Protein AF-A0A6P2C7R2-F1 (afdb_monomer_lite)

pLDDT: mean 79.37, std 17.67, range [34.94, 95.5]

Structure (mmCIF, N/CA/C/O backbone):
data_AF-A0A6P2C7R2-F1
#
_entry.id   AF-A0A6P2C7R2-F1
#
loop_
_atom_site.group_PDB
_atom_site.id
_atom_site.type_symbol
_atom_site.label_atom_id
_atom_site.label_alt_id
_atom_site.label_comp_id
_atom_site.label_asym_id
_atom_site.label_entity_id
_atom_site.label_seq_id
_atom_site.pdbx_PDB_ins_code
_atom_site.Cartn_x
_atom_site.Cartn_y
_atom_site.Cartn_z
_atom_site.occupancy
_atom_site.B_iso_or_equiv
_atom_site.auth_seq_id
_atom_site.auth_comp_id
_atom_site.auth_asym_id
_atom_site.auth_atom_id
_atom_site.pdbx_PDB_model_num
ATOM 1 N N . MET A 1 1 ? -10.240 -4.666 19.450 1.00 34.94 1 MET A N 1
ATOM 2 C CA . MET A 1 1 ? -11.325 -3.763 19.012 1.00 34.94 1 MET A CA 1
ATOM 3 C C . MET A 1 1 ? -10.912 -3.129 17.692 1.00 34.94 1 MET A C 1
ATOM 5 O O . MET A 1 1 ? -9.913 -2.423 17.672 1.00 34.94 1 MET A O 1
ATOM 9 N N . ALA A 1 2 ? -11.596 -3.446 16.591 1.00 42.09 2 ALA A N 1
ATOM 10 C CA . ALA A 1 2 ? -11.391 -2.766 15.313 1.00 42.09 2 ALA A CA 1
ATOM 11 C C . ALA A 1 2 ? -12.109 -1.414 15.392 1.00 42.09 2 ALA A C 1
ATOM 13 O O . ALA A 1 2 ? -13.306 -1.384 15.670 1.00 42.09 2 ALA A O 1
ATOM 14 N N . ARG A 1 3 ? -11.387 -0.300 15.231 1.00 51.22 3 ARG A N 1
ATOM 15 C CA . ARG A 1 3 ? -12.020 1.020 15.114 1.00 51.22 3 ARG A CA 1
ATOM 16 C C . ARG A 1 3 ? -12.940 0.982 13.894 1.00 51.22 3 ARG A C 1
ATOM 18 O O . ARG A 1 3 ? -12.463 0.817 12.773 1.00 51.22 3 ARG A O 1
ATOM 25 N N . ALA A 1 4 ? -14.245 1.077 14.132 1.00 51.78 4 ALA A N 1
ATOM 26 C CA . ALA A 1 4 ? -15.231 1.254 13.081 1.00 51.78 4 ALA A CA 1
ATOM 27 C C . ALA A 1 4 ? -14.933 2.579 12.360 1.00 51.78 4 ALA A C 1
ATOM 29 O O . ALA A 1 4 ? -14.741 3.596 13.019 1.00 51.78 4 ALA A O 1
ATOM 30 N N . GLY A 1 5 ? -14.832 2.542 11.030 1.00 63.81 5 GLY A N 1
ATOM 31 C CA . GLY A 1 5 ? -14.754 3.738 10.182 1.00 63.81 5 GLY A CA 1
ATOM 32 C C . GLY A 1 5 ? -13.439 3.967 9.430 1.00 63.81 5 GLY A C 1
ATOM 33 O O . GLY A 1 5 ? -13.366 4.900 8.638 1.00 63.81 5 GLY A O 1
ATOM 34 N N . GLY A 1 6 ? -12.405 3.146 9.639 1.00 78.94 6 GLY A N 1
ATOM 35 C CA . GLY A 1 6 ? -11.155 3.265 8.881 1.00 78.94 6 GLY A CA 1
ATOM 36 C C . GLY A 1 6 ? -11.170 2.514 7.543 1.00 78.94 6 GLY A C 1
ATOM 37 O O . GLY A 1 6 ? -11.878 1.516 7.398 1.00 78.94 6 GLY A O 1
ATOM 38 N N . ALA A 1 7 ? -10.310 2.914 6.605 1.00 89.75 7 ALA A N 1
ATOM 39 C CA . ALA A 1 7 ? -9.924 2.118 5.432 1.00 89.75 7 ALA A CA 1
ATOM 40 C C . ALA A 1 7 ? -8.467 2.407 5.039 1.00 89.75 7 ALA A C 1
ATOM 42 O O . ALA A 1 7 ? -7.949 3.481 5.349 1.00 89.75 7 ALA A O 1
ATOM 43 N N . TYR A 1 8 ? -7.804 1.481 4.346 1.00 91.25 8 TYR A N 1
ATOM 44 C CA . TYR A 1 8 ? -6.547 1.782 3.656 1.00 91.25 8 TYR A CA 1
ATOM 45 C C . TYR A 1 8 ? -6.815 2.077 2.184 1.00 91.25 8 TYR A C 1
ATOM 47 O O . TYR A 1 8 ? -7.715 1.502 1.577 1.00 91.25 8 TYR A O 1
ATOM 55 N N . VAL A 1 9 ? -6.049 3.000 1.621 1.00 90.69 9 VAL A N 1
ATOM 56 C CA . VAL A 1 9 ? -6.211 3.485 0.249 1.00 90.69 9 VAL A CA 1
ATOM 57 C C . VAL A 1 9 ? -4.871 3.368 -0.451 1.00 90.69 9 VAL A C 1
ATOM 59 O O . VAL A 1 9 ? -3.868 3.825 0.096 1.00 90.69 9 VAL A O 1
ATOM 62 N N . VAL A 1 10 ? -4.871 2.812 -1.658 1.00 90.44 10 VAL A N 1
ATOM 63 C CA . VAL A 1 10 ? -3.740 2.882 -2.590 1.00 90.44 10 VAL A CA 1
ATOM 64 C C . VAL A 1 10 ? -4.108 3.875 -3.685 1.00 90.44 10 VAL A C 1
ATOM 66 O O . VAL A 1 10 ? -5.214 3.808 -4.223 1.00 90.44 10 VAL A O 1
ATOM 69 N N . ARG A 1 11 ? -3.213 4.818 -3.981 1.00 87.56 11 ARG A N 1
ATOM 70 C CA . ARG A 1 11 ? -3.398 5.780 -5.073 1.00 87.56 11 ARG A CA 1
ATOM 71 C C . ARG A 1 11 ? -2.071 6.145 -5.725 1.00 87.56 11 ARG A C 1
ATOM 73 O O . ARG A 1 11 ? -1.030 6.130 -5.061 1.00 87.56 11 ARG A O 1
ATOM 80 N N . ASP A 1 12 ? -2.154 6.563 -6.980 1.00 87.50 12 ASP A N 1
ATOM 81 C CA . ASP A 1 12 ? -1.033 7.138 -7.713 1.00 87.50 12 ASP A CA 1
ATOM 82 C C . ASP A 1 12 ? -0.595 8.458 -7.066 1.00 87.50 12 ASP A C 1
ATOM 84 O O . ASP A 1 12 ? -1.410 9.323 -6.725 1.00 87.50 12 ASP A O 1
ATOM 88 N N . GLU A 1 13 ? 0.711 8.638 -6.922 1.00 80.19 13 GLU A N 1
ATOM 89 C CA . GLU A 1 13 ? 1.303 9.919 -6.571 1.00 80.19 13 GLU A CA 1
ATOM 90 C C . GLU A 1 13 ? 1.453 10.756 -7.848 1.00 80.19 13 GLU A C 1
ATOM 92 O O . GLU A 1 13 ? 2.458 10.702 -8.553 1.00 80.19 13 GLU A O 1
ATOM 97 N N . SER A 1 14 ? 0.405 11.506 -8.191 1.00 65.12 14 SER A N 1
ATOM 98 C CA . SER A 1 14 ? 0.465 12.469 -9.295 1.00 65.12 14 SER A CA 1
ATOM 99 C C . SER A 1 14 ? 1.286 13.693 -8.876 1.00 65.12 14 SER A C 1
ATOM 101 O O . SER A 1 14 ? 1.124 14.194 -7.764 1.00 65.12 14 SER A O 1
ATOM 103 N N . ALA A 1 15 ? 2.134 14.206 -9.776 1.00 50.91 15 ALA A N 1
ATOM 104 C CA . ALA A 1 15 ? 3.090 15.303 -9.549 1.00 50.91 15 ALA A CA 1
ATOM 105 C C . ALA A 1 15 ? 2.471 16.686 -9.222 1.00 50.91 15 ALA A C 1
ATOM 107 O O . ALA A 1 15 ? 3.153 17.707 -9.266 1.00 50.91 15 ALA A O 1
ATOM 108 N N . GLY A 1 16 ? 1.189 16.749 -8.880 1.00 44.72 16 GLY A N 1
ATOM 109 C CA . GLY A 1 16 ? 0.518 17.975 -8.486 1.00 44.72 16 GLY A CA 1
ATOM 110 C C . GLY A 1 16 ? -0.868 17.681 -7.951 1.00 44.72 16 GLY A C 1
ATOM 111 O O . GLY A 1 16 ? -1.776 17.533 -8.748 1.00 44.72 16 GLY A O 1
ATOM 112 N N . GLY A 1 17 ? -0.987 17.597 -6.620 1.00 44.22 17 GLY A N 1
ATOM 113 C CA . GLY A 1 17 ? -2.137 17.972 -5.773 1.00 44.22 17 GLY A CA 1
ATOM 114 C C . GLY A 1 17 ? -3.537 17.391 -6.015 1.00 44.22 17 GLY A C 1
ATOM 115 O O . GLY A 1 17 ? -4.317 17.313 -5.067 1.00 44.22 17 GLY A O 1
ATOM 116 N N . GLU A 1 18 ? -3.882 16.978 -7.224 1.00 47.09 18 GLU A N 1
ATOM 117 C CA . GLU A 1 18 ? -5.205 16.522 -7.600 1.00 47.09 18 GLU A CA 1
ATOM 118 C C . GLU A 1 18 ? -5.250 15.005 -7.492 1.00 47.09 18 GLU A C 1
ATOM 120 O O . GLU A 1 18 ? -4.481 14.279 -8.117 1.00 47.09 18 GLU A O 1
ATOM 125 N N . SER A 1 19 ? -6.133 14.566 -6.596 1.00 51.12 19 SER A N 1
ATOM 126 C CA . SER A 1 19 ? -6.711 13.231 -6.470 1.00 51.12 19 SER A CA 1
ATOM 127 C C . SER A 1 19 ? -6.306 12.244 -7.572 1.00 51.12 19 SER A C 1
ATOM 129 O O . SER A 1 19 ? -7.050 12.040 -8.531 1.00 51.12 19 SER A O 1
ATOM 131 N N . GLY A 1 20 ? -5.159 11.578 -7.400 1.00 54.12 20 GLY A N 1
ATOM 132 C CA . GLY A 1 20 ? -4.900 10.320 -8.096 1.00 54.12 20 GLY A CA 1
ATOM 133 C C . GLY A 1 20 ? -6.076 9.380 -7.829 1.00 54.12 20 GLY A C 1
ATOM 134 O O . GLY A 1 20 ? -6.567 9.332 -6.692 1.00 54.12 20 GLY A O 1
ATOM 135 N N . ASN A 1 21 ? -6.569 8.711 -8.875 1.00 55.38 21 ASN A N 1
ATOM 136 C CA . ASN A 1 21 ? -7.745 7.848 -8.791 1.00 55.38 21 ASN A CA 1
ATOM 137 C C . ASN A 1 21 ? -7.608 6.902 -7.592 1.00 55.38 21 ASN A C 1
ATOM 139 O O . ASN A 1 21 ? -6.634 6.159 -7.466 1.00 55.38 21 ASN A O 1
ATOM 143 N N . VAL A 1 22 ? -8.582 6.962 -6.680 1.00 60.94 22 VAL A N 1
ATOM 144 C CA . VAL A 1 22 ? -8.709 5.973 -5.612 1.00 60.94 22 VAL A CA 1
ATOM 145 C C . VAL A 1 22 ? -9.200 4.700 -6.276 1.00 60.94 22 VAL A C 1
ATOM 147 O O . VAL A 1 22 ? -10.398 4.497 -6.447 1.00 60.94 22 VAL A O 1
ATOM 150 N N . ASP A 1 23 ? -8.258 3.865 -6.694 1.00 65.31 23 ASP A N 1
ATOM 151 C CA . ASP A 1 23 ? -8.578 2.642 -7.423 1.00 65.31 23 ASP A CA 1
ATOM 152 C C . ASP A 1 23 ? -9.234 1.599 -6.519 1.00 65.31 23 ASP A C 1
ATOM 154 O O . ASP A 1 23 ? -10.046 0.788 -6.969 1.00 65.31 23 ASP A O 1
ATOM 158 N N . LYS A 1 24 ? -8.858 1.578 -5.233 1.00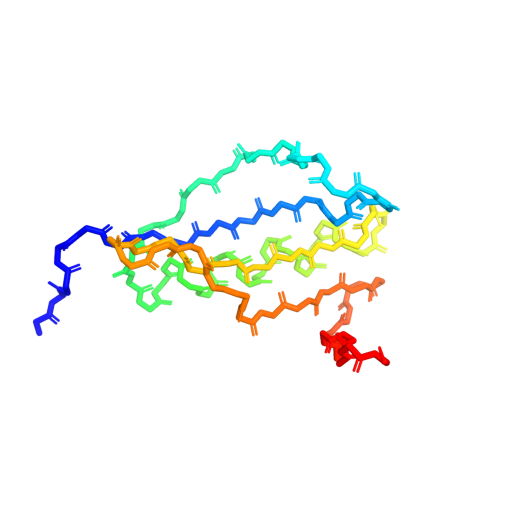 76.88 24 LYS A N 1
ATOM 159 C CA . LYS A 1 24 ? -9.307 0.530 -4.319 1.00 76.88 24 LYS A CA 1
ATOM 160 C C . LYS A 1 24 ? -9.227 0.931 -2.851 1.00 76.88 24 LYS A C 1
ATOM 162 O O . LYS A 1 24 ? -8.240 1.506 -2.389 1.00 76.88 24 LYS A O 1
ATOM 167 N N . LEU A 1 25 ? -10.278 0.570 -2.117 1.00 87.69 25 LEU A N 1
ATOM 168 C CA . LEU A 1 25 ? -10.350 0.665 -0.663 1.00 87.69 25 LEU A CA 1
ATOM 169 C C . LEU A 1 25 ? -10.123 -0.711 -0.042 1.00 87.69 25 LEU A C 1
ATOM 171 O O . LEU A 1 25 ? -10.726 -1.705 -0.447 1.00 87.69 25 LEU A O 1
ATOM 175 N N . TYR A 1 26 ? -9.283 -0.739 0.981 1.00 90.50 26 TYR A N 1
ATOM 176 C CA . TYR A 1 26 ? -8.932 -1.927 1.739 1.00 90.50 26 TYR A CA 1
ATOM 177 C C . TYR A 1 26 ? -9.524 -1.854 3.150 1.00 90.50 26 TYR A C 1
ATOM 179 O O . TYR A 1 26 ? -9.470 -0.792 3.782 1.00 90.50 26 TYR A O 1
ATOM 187 N N . PRO A 1 27 ? -10.060 -2.964 3.690 1.00 91.50 27 PRO A N 1
ATOM 188 C CA . PRO A 1 27 ? -10.608 -2.990 5.042 1.00 91.50 27 PRO A CA 1
ATOM 189 C C . PRO A 1 27 ? -9.567 -2.588 6.088 1.00 91.50 27 PRO A C 1
ATOM 191 O O . PRO A 1 27 ? -8.411 -3.002 6.004 1.00 91.50 27 PRO A O 1
ATOM 194 N N . TYR A 1 28 ? -9.983 -1.866 7.130 1.00 90.56 28 TYR A N 1
ATOM 195 C CA . TYR A 1 28 ? -9.111 -1.467 8.242 1.00 90.56 28 TYR A CA 1
ATOM 196 C C . TYR A 1 28 ? -8.808 -2.627 9.197 1.00 90.56 28 TYR A C 1
ATOM 198 O O . TYR A 1 28 ? -9.268 -2.706 10.335 1.00 90.56 28 TYR A O 1
ATOM 206 N N . THR A 1 29 ? -8.043 -3.577 8.676 1.00 91.75 29 THR A N 1
ATOM 207 C CA . THR A 1 29 ? -7.557 -4.786 9.338 1.00 91.75 29 THR A CA 1
ATOM 208 C C . THR A 1 29 ? -6.086 -4.974 8.980 1.00 91.75 29 THR A C 1
ATOM 210 O O . THR A 1 29 ? -5.632 -4.461 7.961 1.00 91.75 29 THR A O 1
ATOM 213 N N . LEU A 1 30 ? -5.336 -5.751 9.767 1.00 91.38 30 LEU A N 1
ATOM 214 C CA . LEU A 1 30 ? -3.931 -6.036 9.442 1.00 91.38 30 LEU A CA 1
ATOM 215 C C . LEU A 1 30 ? -3.768 -6.667 8.053 1.00 91.38 30 LEU A C 1
ATOM 217 O O . LEU A 1 30 ? -2.853 -6.294 7.330 1.00 91.38 30 LEU A O 1
ATOM 221 N N . LYS A 1 31 ? -4.691 -7.553 7.658 1.00 93.19 31 LYS A N 1
ATOM 222 C CA . LYS A 1 31 ? -4.704 -8.138 6.314 1.00 93.19 31 LYS A CA 1
ATOM 223 C C . LYS A 1 31 ? -4.949 -7.081 5.232 1.00 93.19 31 LYS A C 1
ATOM 225 O O . LYS A 1 31 ? -4.236 -7.032 4.243 1.00 93.19 31 LYS A O 1
ATOM 230 N N . GLY A 1 32 ? -5.923 -6.195 5.435 1.00 93.38 32 GLY A N 1
ATOM 231 C CA . GLY A 1 32 ? -6.174 -5.114 4.479 1.00 93.38 32 GLY A CA 1
ATOM 232 C C . GLY A 1 32 ? -4.985 -4.160 4.338 1.00 93.38 32 GLY A C 1
ATOM 233 O O . GLY A 1 32 ? -4.726 -3.678 3.241 1.00 93.38 32 GLY A O 1
ATOM 234 N N . LEU A 1 33 ? -4.220 -3.935 5.414 1.00 92.56 33 LEU A N 1
ATOM 235 C CA . LEU A 1 33 ? -2.972 -3.177 5.341 1.00 92.56 33 LEU A CA 1
ATOM 236 C C . LEU A 1 33 ? -1.917 -3.905 4.503 1.00 92.56 33 LEU A C 1
ATOM 238 O O . LEU A 1 33 ? -1.303 -3.279 3.645 1.00 92.56 33 LEU A O 1
ATOM 242 N N . THR A 1 34 ? -1.686 -5.198 4.746 1.00 95.25 34 THR A N 1
ATOM 243 C CA . THR A 1 34 ? -0.688 -5.960 3.979 1.00 95.25 34 THR A CA 1
ATOM 244 C C . THR A 1 34 ? -1.049 -6.014 2.501 1.00 95.25 34 THR A C 1
ATOM 246 O O . THR A 1 34 ? -0.189 -5.733 1.672 1.00 95.25 34 THR A O 1
ATOM 249 N N . ASP A 1 35 ? -2.323 -6.252 2.181 1.00 95.50 35 ASP A N 1
ATOM 250 C CA . ASP A 1 35 ? -2.814 -6.294 0.801 1.00 95.50 35 ASP A CA 1
ATOM 251 C C . ASP A 1 35 ? -2.615 -4.929 0.106 1.00 95.50 35 ASP A C 1
ATOM 253 O O . ASP A 1 35 ? -2.139 -4.865 -1.028 1.00 95.50 35 ASP A O 1
ATOM 257 N N . ALA A 1 36 ? -2.898 -3.819 0.804 1.00 93.69 36 ALA A N 1
ATOM 258 C CA . ALA A 1 36 ? -2.675 -2.468 0.284 1.00 93.69 36 ALA A CA 1
ATOM 259 C C . ALA A 1 36 ? -1.184 -2.165 0.037 1.00 93.69 36 ALA A C 1
ATOM 261 O O . ALA A 1 36 ? -0.826 -1.553 -0.970 1.00 93.69 36 ALA A O 1
ATOM 262 N N . LEU A 1 37 ? -0.301 -2.589 0.948 1.00 94.31 37 LEU A N 1
ATOM 263 C CA . LEU A 1 37 ? 1.146 -2.397 0.811 1.00 94.31 37 LEU A CA 1
ATOM 264 C C . LEU A 1 37 ? 1.717 -3.205 -0.361 1.00 94.31 37 LEU A C 1
ATOM 266 O O . LEU A 1 37 ? 2.549 -2.694 -1.113 1.00 94.31 37 LEU A O 1
ATOM 270 N N . GLU A 1 38 ? 1.275 -4.450 -0.531 1.00 95.00 38 GLU A N 1
ATOM 271 C CA . GLU A 1 38 ? 1.694 -5.302 -1.644 1.00 95.00 38 GLU A CA 1
ATOM 272 C C . GLU A 1 38 ? 1.205 -4.761 -2.986 1.00 95.00 38 GLU A C 1
ATOM 274 O O . GLU A 1 38 ? 1.990 -4.695 -3.933 1.00 95.00 38 GLU A O 1
ATOM 279 N N . GLU A 1 39 ? -0.047 -4.303 -3.064 1.00 93.06 39 GLU A N 1
ATOM 280 C CA . GLU A 1 39 ? -0.577 -3.710 -4.291 1.00 93.06 39 GLU A CA 1
ATOM 281 C C . GLU A 1 39 ? 0.182 -2.431 -4.673 1.00 93.06 39 GLU A C 1
ATOM 283 O O . GLU A 1 39 ? 0.603 -2.295 -5.823 1.00 93.06 39 GLU A O 1
ATOM 288 N N . ALA A 1 40 ? 0.428 -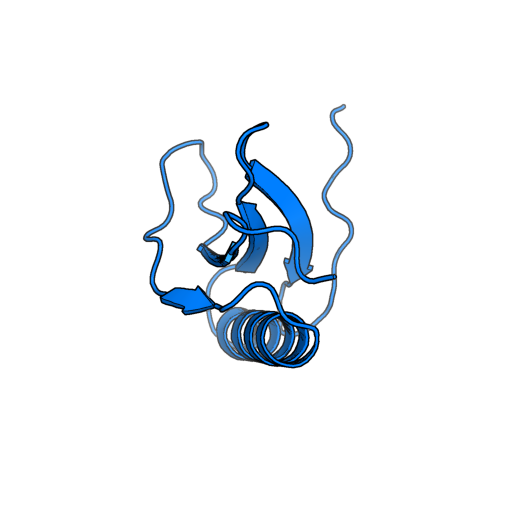1.521 -3.725 1.00 9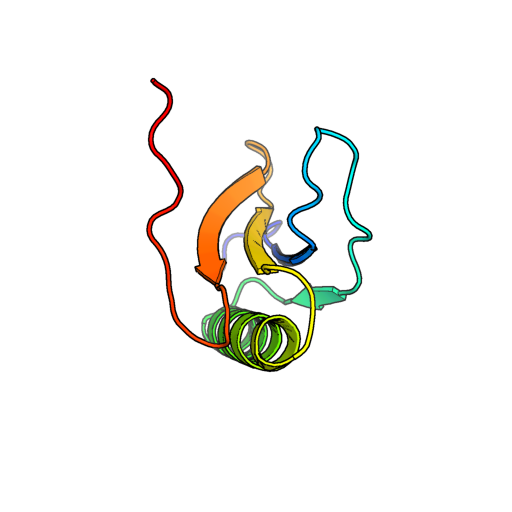2.31 40 ALA A N 1
ATOM 289 C CA . ALA A 1 40 ? 1.199 -0.302 -3.981 1.00 92.31 40 ALA A CA 1
ATOM 290 C C . ALA A 1 40 ? 2.630 -0.612 -4.452 1.00 92.31 40 ALA A C 1
ATOM 292 O O . ALA A 1 40 ? 3.146 -0.012 -5.401 1.00 92.31 40 ALA A O 1
ATOM 293 N N . ARG A 1 41 ? 3.279 -1.601 -3.831 1.00 93.50 41 ARG A N 1
ATOM 294 C CA . ARG A 1 41 ? 4.598 -2.068 -4.262 1.00 93.50 41 ARG A CA 1
ATOM 295 C C . ARG A 1 41 ? 4.557 -2.658 -5.674 1.00 93.50 41 ARG A C 1
ATOM 297 O O . ARG A 1 41 ? 5.450 -2.380 -6.466 1.00 93.50 41 ARG A O 1
ATOM 304 N N . TYR A 1 42 ? 3.547 -3.461 -5.994 1.00 93.31 42 TYR A N 1
ATOM 305 C CA . TYR A 1 42 ? 3.420 -4.082 -7.311 1.00 93.31 42 TYR A CA 1
ATOM 306 C C . TYR A 1 42 ? 3.168 -3.037 -8.405 1.00 93.31 42 TYR A C 1
ATOM 308 O O . TYR A 1 42 ? 3.867 -3.017 -9.416 1.00 93.31 42 TYR A O 1
ATOM 316 N N . ARG A 1 43 ? 2.227 -2.115 -8.178 1.00 90.38 43 ARG A N 1
ATOM 317 C CA . ARG A 1 43 ? 1.870 -1.058 -9.137 1.00 90.38 43 ARG A CA 1
ATOM 318 C C . ARG A 1 43 ? 3.017 -0.080 -9.389 1.00 90.38 43 ARG A C 1
ATOM 320 O O . ARG A 1 43 ? 3.269 0.275 -10.537 1.00 90.38 43 ARG A O 1
ATOM 327 N N . SER A 1 44 ? 3.773 0.282 -8.351 1.00 91.19 44 SER A N 1
ATOM 328 C CA . SER A 1 44 ? 4.946 1.163 -8.490 1.00 91.19 44 SER A CA 1
ATOM 329 C C . SER A 1 44 ? 6.136 0.512 -9.203 1.00 91.19 44 SER A C 1
ATOM 331 O O . SER A 1 44 ? 7.117 1.199 -9.476 1.00 91.19 44 SER A O 1
ATOM 333 N N . TYR A 1 45 ? 6.112 -0.800 -9.473 1.00 90.69 45 TYR A N 1
ATOM 334 C CA . TYR A 1 45 ? 7.247 -1.491 -10.093 1.00 90.69 45 TYR A CA 1
ATOM 335 C C . TYR A 1 45 ? 7.482 -1.046 -11.541 1.00 90.69 45 TYR A C 1
ATOM 337 O O . TYR A 1 45 ? 8.616 -0.759 -11.918 1.00 90.69 45 TYR A O 1
ATOM 345 N N . ALA A 1 46 ? 6.411 -0.964 -12.333 1.00 86.69 46 ALA A N 1
ATOM 346 C CA . ALA A 1 46 ? 6.446 -0.522 -13.731 1.00 86.69 46 ALA A CA 1
ATOM 347 C C . ALA A 1 46 ? 5.562 0.710 -14.002 1.00 86.69 46 ALA A C 1
ATOM 349 O O . ALA A 1 46 ? 5.568 1.230 -15.115 1.00 86.69 46 ALA A O 1
ATOM 350 N N . GLY A 1 47 ? 4.785 1.147 -13.007 1.00 86.19 47 GLY A N 1
ATOM 351 C CA . GLY A 1 47 ? 3.876 2.286 -13.087 1.00 86.19 47 GLY A CA 1
ATOM 352 C C . GLY A 1 47 ? 4.379 3.525 -12.337 1.00 86.19 47 GLY A C 1
ATOM 353 O O . GLY A 1 47 ? 5.533 3.568 -11.901 1.00 86.19 47 GLY A O 1
ATOM 354 N N . PRO A 1 48 ? 3.515 4.543 -12.178 1.00 88.12 48 PRO A N 1
ATOM 355 C CA . PRO A 1 48 ? 3.842 5.738 -11.409 1.00 88.12 48 PRO A CA 1
ATOM 356 C C . PRO A 1 48 ? 4.079 5.396 -9.928 1.00 88.12 48 PRO A C 1
ATOM 358 O O . PRO A 1 48 ? 3.609 4.350 -9.455 1.00 88.12 48 PRO A O 1
ATOM 361 N N . PRO A 1 49 ? 4.769 6.270 -9.171 1.00 90.50 49 PRO A N 1
ATOM 362 C CA . PRO A 1 49 ? 4.914 6.089 -7.735 1.00 90.50 49 PRO A CA 1
ATOM 363 C C . PRO A 1 49 ? 3.545 5.949 -7.059 1.00 90.50 49 PRO A C 1
ATOM 365 O O . PRO A 1 49 ? 2.552 6.547 -7.475 1.00 90.50 49 PRO A O 1
ATOM 368 N N . GLN A 1 50 ? 3.487 5.115 -6.029 1.00 90.81 50 GLN A N 1
ATOM 369 C CA . GLN A 1 50 ? 2.259 4.738 -5.336 1.00 90.81 50 GLN A CA 1
ATOM 370 C C . GLN A 1 50 ? 2.345 5.146 -3.880 1.00 90.81 50 GLN A C 1
ATOM 372 O O . GLN A 1 50 ? 3.384 4.991 -3.239 1.00 90.81 50 GLN A O 1
ATOM 377 N N . ILE A 1 51 ? 1.229 5.588 -3.317 1.00 91.25 51 ILE A N 1
ATOM 378 C CA . ILE A 1 51 ? 1.137 5.918 -1.899 1.00 91.25 51 ILE A CA 1
ATOM 379 C C . ILE A 1 51 ? 0.005 5.158 -1.225 1.00 91.25 51 ILE A C 1
ATOM 381 O O . ILE A 1 51 ? -1.087 4.999 -1.770 1.00 91.25 51 ILE A O 1
ATOM 385 N N . VAL A 1 52 ? 0.286 4.709 -0.004 1.00 90.81 52 VAL A N 1
ATOM 386 C CA . VAL A 1 52 ? -0.663 4.039 0.881 1.00 90.81 52 VAL A CA 1
ATOM 387 C C . VAL A 1 52 ? -1.074 5.005 1.976 1.00 90.81 52 VAL A C 1
ATOM 389 O O . VAL A 1 52 ? -0.243 5.466 2.763 1.00 90.81 52 VAL A O 1
ATOM 392 N N . LEU A 1 53 ? -2.366 5.297 2.045 1.00 90.56 53 LEU A N 1
ATOM 393 C CA . LEU A 1 53 ? -2.961 6.161 3.054 1.00 90.56 53 LEU A CA 1
ATOM 394 C C . LEU A 1 53 ? -3.851 5.350 3.995 1.00 90.56 53 LEU A C 1
ATOM 396 O O . LEU A 1 53 ? -4.459 4.361 3.594 1.00 90.56 53 LEU A O 1
ATOM 400 N N . THR A 1 54 ? -4.006 5.819 5.228 1.00 90.12 54 THR A N 1
ATOM 401 C CA . THR A 1 54 ? -5.171 5.487 6.052 1.00 90.12 54 THR A CA 1
ATOM 402 C C . THR A 1 54 ? -6.207 6.584 5.886 1.00 90.12 54 THR A C 1
ATOM 404 O O . THR A 1 54 ? -5.892 7.763 6.019 1.00 90.12 54 THR A O 1
ATOM 407 N N . MET A 1 55 ? -7.446 6.196 5.627 1.00 86.56 55 MET A N 1
ATOM 408 C CA . MET A 1 55 ? -8.625 7.037 5.758 1.00 86.56 55 MET A CA 1
ATOM 409 C C . MET A 1 55 ? -9.221 6.781 7.140 1.00 86.56 55 MET A C 1
ATOM 411 O O . MET A 1 55 ? -9.440 5.629 7.510 1.00 86.56 55 MET A O 1
ATOM 415 N N . ALA A 1 56 ? -9.427 7.837 7.915 1.00 82.25 56 ALA A N 1
ATOM 416 C CA . ALA A 1 56 ? -10.125 7.806 9.194 1.00 82.25 56 ALA A CA 1
ATOM 417 C C . ALA A 1 56 ? -11.018 9.050 9.302 1.00 82.25 56 ALA A C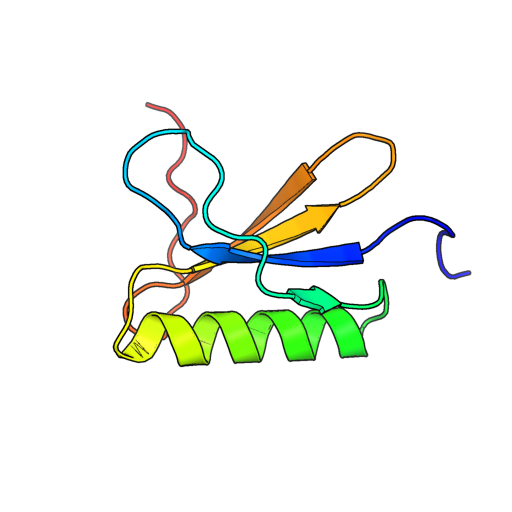 1
ATOM 419 O O . ALA A 1 56 ? -10.896 9.971 8.496 1.00 82.25 56 ALA A O 1
ATOM 420 N N . GLU A 1 57 ? -11.874 9.115 10.324 1.00 75.06 57 GLU A N 1
ATOM 421 C CA . GLU A 1 57 ? -12.723 10.292 10.585 1.00 75.06 57 GLU A CA 1
ATOM 422 C C . GLU A 1 57 ? -11.910 11.592 10.716 1.00 75.06 57 GLU A C 1
ATOM 424 O O . GLU A 1 57 ? -12.369 12.661 10.334 1.00 75.06 57 GLU A O 1
ATOM 429 N N . SER A 1 58 ? -10.665 11.497 11.193 1.00 74.69 58 SER A N 1
ATOM 430 C CA . SER A 1 58 ? -9.730 12.621 11.312 1.00 74.69 58 SER A CA 1
ATOM 431 C C . SER A 1 58 ? -9.061 13.035 9.991 1.00 74.69 58 SER A C 1
ATOM 433 O O . SER A 1 58 ? -8.171 13.882 10.007 1.00 74.69 58 SER A O 1
ATOM 435 N N . GLY A 1 59 ? -9.419 12.410 8.866 1.00 79.19 59 GLY A N 1
ATOM 436 C CA . GLY A 1 59 ? -8.844 12.659 7.544 1.00 79.19 59 GLY A CA 1
ATOM 437 C C . GLY A 1 59 ? -7.912 11.552 7.038 1.00 79.19 59 GLY A C 1
ATOM 438 O O . GLY A 1 59 ? -7.799 10.470 7.621 1.00 79.19 59 GLY A O 1
ATOM 439 N N . MET A 1 60 ? -7.253 11.827 5.908 1.00 83.31 60 MET A N 1
ATOM 440 C CA . MET A 1 60 ? -6.286 10.917 5.290 1.00 83.31 60 MET A CA 1
ATOM 441 C C . MET A 1 60 ? -4.881 11.139 5.857 1.00 83.31 60 MET A C 1
ATOM 443 O O . MET A 1 60 ? -4.413 12.273 5.935 1.00 83.31 60 MET A O 1
ATOM 447 N N . LYS A 1 61 ? -4.174 10.059 6.193 1.00 86.62 61 LYS A N 1
ATOM 448 C CA . LYS A 1 61 ? -2.771 10.107 6.625 1.00 86.62 61 LYS A CA 1
ATOM 449 C C . LYS A 1 61 ? -1.918 9.161 5.791 1.00 86.62 61 LYS A C 1
ATOM 451 O O . LYS A 1 61 ? -2.269 7.995 5.632 1.00 86.62 61 LYS A O 1
ATOM 456 N N . LEU A 1 62 ? -0.782 9.653 5.304 1.00 88.19 62 LEU A N 1
ATOM 457 C CA . LEU A 1 62 ? 0.198 8.847 4.583 1.00 88.19 62 LEU A CA 1
ATOM 458 C C . LEU A 1 62 ? 0.879 7.852 5.522 1.00 88.19 62 LEU A C 1
ATOM 460 O O . LEU A 1 62 ? 1.382 8.223 6.581 1.00 88.19 62 LEU A O 1
ATOM 464 N N . ILE A 1 63 ? 0.857 6.582 5.126 1.0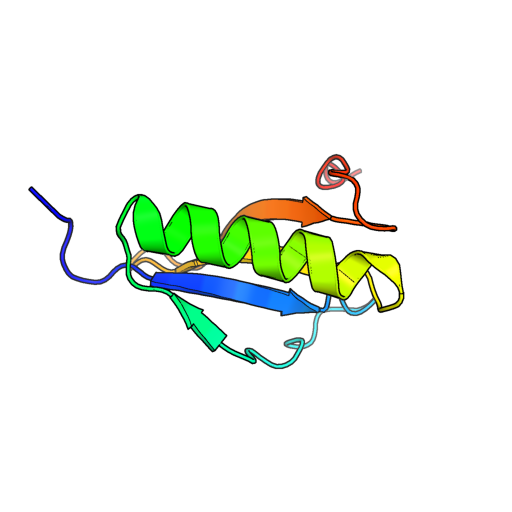0 90.25 63 ILE A N 1
ATOM 465 C CA . ILE A 1 63 ? 1.563 5.496 5.805 1.00 90.25 63 ILE A CA 1
ATOM 466 C C . ILE A 1 63 ? 2.886 5.244 5.095 1.00 90.25 63 ILE A C 1
ATOM 468 O O . ILE A 1 63 ? 3.925 5.167 5.746 1.00 90.25 63 ILE A O 1
ATOM 472 N N . ARG A 1 64 ? 2.839 5.078 3.767 1.00 90.94 64 ARG A N 1
ATOM 473 C CA . ARG A 1 64 ? 3.997 4.650 2.983 1.00 90.94 64 ARG A CA 1
ATOM 474 C C . ARG A 1 64 ? 3.936 5.125 1.543 1.00 90.94 64 ARG A C 1
ATOM 476 O O . ARG A 1 64 ? 2.850 5.278 0.993 1.00 90.94 64 ARG A O 1
ATOM 483 N N . ARG A 1 65 ? 5.111 5.302 0.948 1.00 92.31 65 ARG A N 1
ATOM 484 C CA . ARG A 1 65 ? 5.317 5.653 -0.455 1.00 92.31 65 ARG A CA 1
ATOM 485 C C . ARG A 1 65 ? 6.192 4.589 -1.106 1.00 92.31 65 ARG A C 1
ATOM 487 O O . ARG A 1 65 ? 7.110 4.070 -0.469 1.00 92.31 65 ARG A O 1
ATOM 494 N N . TYR A 1 66 ? 5.875 4.251 -2.345 1.00 92.69 66 TYR A N 1
ATOM 495 C CA . TYR A 1 66 ? 6.589 3.274 -3.144 1.00 92.69 66 TYR A CA 1
ATOM 496 C C . TYR A 1 66 ? 6.925 3.833 -4.520 1.00 92.69 66 TYR A C 1
ATOM 498 O O . TYR A 1 66 ? 6.081 4.417 -5.191 1.00 92.69 66 TYR A O 1
ATOM 506 N N . GLU A 1 67 ? 8.149 3.586 -4.963 1.00 92.56 67 GLU A N 1
ATOM 507 C CA . GLU A 1 67 ? 8.674 3.998 -6.258 1.00 92.56 67 GLU A CA 1
ATOM 508 C C . GLU A 1 67 ? 9.598 2.891 -6.777 1.00 92.56 67 GLU A C 1
ATOM 510 O O . GLU A 1 67 ? 10.407 2.340 -6.024 1.00 92.56 67 GLU A O 1
ATOM 515 N N . HIS A 1 68 ? 9.435 2.494 -8.041 1.00 91.94 68 HIS A N 1
ATOM 516 C CA . HIS A 1 68 ? 10.164 1.371 -8.649 1.00 91.94 68 HIS A CA 1
ATOM 517 C C . HIS A 1 68 ? 10.087 0.067 -7.828 1.00 91.94 68 HIS A C 1
ATOM 519 O O . HIS A 1 68 ? 11.058 -0.687 -7.704 1.00 91.94 68 HIS A O 1
ATOM 525 N N . GLY A 1 69 ? 8.928 -0.192 -7.209 1.00 91.19 69 GLY A N 1
ATOM 526 C CA . GLY A 1 69 ? 8.684 -1.364 -6.365 1.00 91.19 69 GLY A CA 1
ATOM 527 C C . GLY A 1 69 ? 9.470 -1.387 -5.051 1.00 91.19 69 GLY A C 1
ATOM 528 O O . GLY A 1 69 ? 9.588 -2.447 -4.420 1.00 91.19 69 GLY A O 1
ATOM 529 N N . ARG A 1 70 ? 10.015 -0.241 -4.632 1.00 91.44 70 ARG A N 1
ATOM 530 C CA . ARG A 1 70 ? 10.735 -0.054 -3.370 1.00 91.44 70 ARG A CA 1
ATOM 531 C C . ARG A 1 70 ? 10.061 1.009 -2.533 1.00 91.44 70 ARG A C 1
ATOM 533 O O . ARG A 1 70 ? 9.503 1.961 -3.058 1.00 91.44 70 ARG A O 1
ATOM 540 N N . GLU A 1 71 ? 10.123 0.838 -1.223 1.00 91.69 71 GLU A N 1
ATOM 541 C CA . GLU A 1 71 ? 9.703 1.887 -0.308 1.00 91.69 71 GLU A CA 1
ATOM 542 C C . GLU A 1 71 ? 10.657 3.077 -0.410 1.00 91.69 71 GLU A C 1
ATOM 544 O O . GLU A 1 71 ? 11.879 2.910 -0.356 1.00 91.69 71 GLU A O 1
ATOM 549 N N . THR A 1 72 ? 10.087 4.270 -0.523 1.00 87.19 72 THR A N 1
ATOM 550 C CA . THR A 1 72 ? 10.821 5.531 -0.501 1.00 87.19 72 THR A CA 1
ATOM 551 C C . THR A 1 72 ? 10.330 6.395 0.654 1.00 87.19 72 THR A C 1
ATOM 553 O O . THR A 1 72 ? 9.170 6.289 1.069 1.00 87.19 72 THR A O 1
ATOM 556 N N . PRO A 1 73 ? 11.202 7.244 1.225 1.00 77.88 73 PRO A N 1
ATOM 557 C CA . PRO A 1 73 ? 10.755 8.212 2.208 1.00 77.88 73 PRO A CA 1
ATOM 558 C C . PRO A 1 73 ? 9.670 9.094 1.584 1.00 77.88 73 PRO A C 1
ATOM 560 O O . PRO A 1 73 ? 9.814 9.587 0.463 1.00 77.88 73 PRO A O 1
ATOM 563 N N . ALA A 1 74 ? 8.574 9.275 2.319 1.00 64.12 74 ALA A N 1
ATOM 564 C CA . ALA A 1 74 ? 7.644 10.356 2.049 1.00 64.12 74 ALA A CA 1
ATOM 565 C C . ALA A 1 74 ? 8.424 11.654 2.265 1.00 64.12 74 ALA A C 1
ATOM 567 O O . ALA A 1 74 ? 8.863 11.912 3.386 1.00 64.12 74 ALA A O 1
ATOM 568 N N . GLU A 1 75 ? 8.705 12.387 1.193 1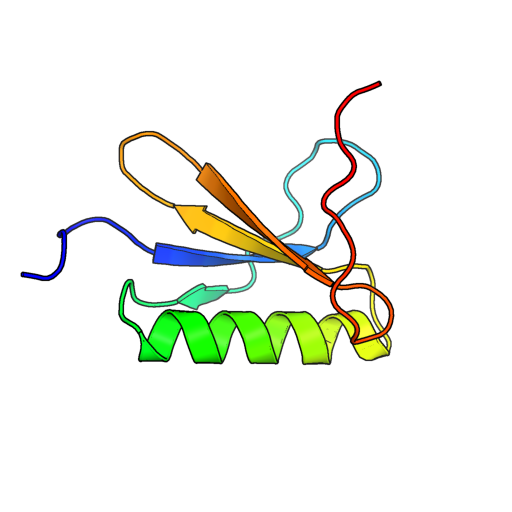.00 56.81 75 GLU A N 1
ATOM 569 C CA . GLU A 1 75 ? 9.551 13.575 1.241 1.00 56.81 75 GLU A CA 1
ATOM 570 C C . GLU A 1 75 ? 9.038 14.526 2.336 1.00 56.81 75 GLU A C 1
ATOM 572 O O . GLU A 1 75 ? 7.857 14.882 2.372 1.00 56.81 75 GLU A O 1
ATOM 577 N N . ALA A 1 76 ? 9.903 14.858 3.299 1.00 42.09 76 ALA A N 1
ATOM 578 C CA . ALA A 1 76 ? 9.582 15.847 4.317 1.00 42.09 76 ALA A CA 1
ATOM 579 C C . ALA A 1 76 ? 9.431 17.213 3.627 1.00 42.09 76 ALA A C 1
ATOM 581 O O . ALA A 1 76 ? 10.229 17.512 2.734 1.00 42.09 76 ALA A O 1
ATOM 582 N N . PRO A 1 77 ? 8.446 18.044 4.013 1.00 42.62 77 PRO A N 1
ATOM 583 C CA . PRO A 1 77 ? 8.315 19.379 3.442 1.00 42.62 77 PRO A CA 1
ATOM 584 C C . PRO A 1 77 ? 9.623 20.157 3.663 1.00 42.62 77 PRO A C 1
ATOM 586 O O . PRO A 1 77 ? 10.129 20.195 4.787 1.00 42.62 77 PRO A O 1
ATOM 589 N N . ARG A 1 78 ? 10.181 20.715 2.582 1.00 37.22 78 ARG A N 1
ATOM 590 C CA . ARG A 1 78 ? 11.248 21.724 2.644 1.00 37.22 78 ARG A CA 1
ATOM 591 C C . ARG A 1 78 ? 10.686 23.067 3.084 1.00 37.22 78 ARG A C 1
ATOM 593 O O . ARG A 1 78 ? 9.539 23.369 2.686 1.00 37.22 78 ARG A O 1
#

Organism: NCBI:txid2480626

Foldseek 3Di:
DQPPFKWKFKFAPDPDDDDGDRPDIFDSDPVSVVVNLQVQLVCQQPHGKMWIWMQGPVGIDTDFIYHNSDTDDPDDDD

Sequence (78 aa):
MARAGGAYVVRDESAGGESGNVDKLYPYTLKGLTDALEEARYRSYAGPPQIVLTMAESGMKLIRRYEHGRETPAEAPR

Radius of gyration: 12.25 Å; chains: 1; bounding box: 26×30×33 Å

Secondary structure (DSSP, 8-state):
---TT-EEEEEE--SSSS-----EEEESSHHHHHHHHHHHHHHHHHSS-EEEEEEETTEEEEEEEEETTEEE--PPP-